Protein AF-A0A820TE72-F1 (afdb_monomer_lite)

Organism: NCBI:txid433720

Radius of gyration: 16.46 Å; chains: 1; bounding box: 38×29×38 Å

InterPro domains:
  IPR002073 3'5'-cyclic nucleotide phosphodiesterase, catalytic domain [PF00233] (1-99)
  IPR002073 3'5'-cyclic nucleotide phosphodiesterase, catalytic domain [PS51845] (1-104)
  IPR023088 3'5'-cyclic nucleotide phosphodiesterase [PR00387] (1-15)
  IPR023088 3'5'-cyclic nucleotide phosphodiesterase [PR00387] (27-43)
  IPR023174 3'5'-cyclic nucleotide phosphodiesterase, conserved site [PS00126] (1-12)
  IPR036971 3'5'-cyclic nucleotide phosphodiesterase, catalytic domain superfamily [G3DSA:1.10.1300.10] (1-104)

Sequence (104 aa):
HDLDHRGTNNAFQAKVDAPLAKLYTTSTLEHHHFDQCIMILQTEGNNILQALSPDDYKLVVRYIEVAILSTDLALYFRKRGEFQKLVETNEEHWSDPTKKELLR

Foldseek 3Di:
DQPPPDPDDPVVCVVVVPPQCVVDVPLSRLVVVLVVVVVQCPPPPRVPVVPDDPVVVVVVSVVSSLVSSCVPVVNVVVLVVVLVVCVVVVVQPCVPPVSVSSVD

Structure (mmCIF, N/CA/C/O backbone):
data_AF-A0A820TE72-F1
#
_entry.id   AF-A0A820TE72-F1
#
loop_
_atom_site.group_PDB
_atom_site.id
_atom_site.type_symbol
_atom_site.label_atom_id
_atom_site.label_alt_id
_atom_site.label_comp_id
_atom_site.label_asym_id
_atom_site.label_entity_id
_atom_site.label_seq_id
_atom_site.pdbx_PDB_ins_code
_atom_site.Cartn_x
_atom_site.Cartn_y
_atom_site.Cartn_z
_atom_site.occupancy
_atom_site.B_iso_or_equiv
_atom_site.auth_seq_id
_atom_site.auth_comp_id
_atom_site.auth_asym_id
_atom_site.auth_atom_id
_atom_site.pdbx_PDB_model_num
ATOM 1 N N . HIS A 1 1 ? -5.942 -5.771 0.562 1.00 93.50 1 HIS A N 1
ATOM 2 C CA . HIS A 1 1 ? -5.286 -4.697 -0.194 1.00 93.50 1 HIS A CA 1
ATOM 3 C C . HIS A 1 1 ? -6.275 -3.950 -1.081 1.00 93.50 1 HIS A C 1
ATOM 5 O O . HIS A 1 1 ? -6.014 -2.789 -1.273 1.00 93.50 1 HIS A O 1
ATOM 11 N N . ASP A 1 2 ? -7.413 -4.528 -1.506 1.00 96.81 2 ASP A N 1
ATOM 12 C CA . ASP A 1 2 ? -8.442 -3.834 -2.322 1.00 96.81 2 ASP A CA 1
ATOM 13 C C . ASP A 1 2 ? -9.722 -3.451 -1.538 1.00 96.81 2 ASP A C 1
ATOM 15 O O . ASP A 1 2 ? -10.845 -3.797 -1.914 1.00 96.81 2 ASP A O 1
ATOM 19 N N . LEU A 1 3 ? -9.590 -2.783 -0.388 1.00 95.88 3 LEU A N 1
ATOM 20 C CA . LEU A 1 3 ? -10.756 -2.364 0.412 1.00 95.88 3 LEU A CA 1
ATOM 21 C C . LEU A 1 3 ? -11.511 -1.199 -0.255 1.00 95.88 3 LEU A C 1
ATOM 23 O O . LEU A 1 3 ? -10.890 -0.221 -0.650 1.00 95.88 3 LEU A O 1
ATOM 27 N N . ASP A 1 4 ? -12.844 -1.268 -0.343 1.00 95.69 4 ASP A N 1
ATOM 28 C CA . ASP A 1 4 ? -13.681 -0.279 -1.065 1.00 95.69 4 ASP A CA 1
ATOM 29 C C . ASP A 1 4 ? -13.297 -0.112 -2.555 1.00 95.69 4 ASP A C 1
ATOM 31 O O . ASP A 1 4 ? -13.434 0.958 -3.151 1.00 95.69 4 ASP A O 1
ATOM 35 N N . HIS A 1 5 ? -12.801 -1.176 -3.197 1.00 94.50 5 HIS A N 1
ATOM 36 C CA . HIS A 1 5 ? -12.506 -1.142 -4.628 1.00 94.50 5 HIS A CA 1
ATOM 37 C C . HIS A 1 5 ? -13.793 -1.093 -5.474 1.00 94.50 5 HIS A C 1
ATOM 39 O O . HIS A 1 5 ? -14.711 -1.895 -5.304 1.00 94.50 5 HIS A O 1
ATOM 45 N N . ARG A 1 6 ? -13.848 -0.167 -6.442 1.00 93.31 6 ARG A N 1
ATOM 46 C CA . ARG A 1 6 ? -15.074 0.171 -7.203 1.00 93.31 6 ARG A CA 1
ATOM 47 C C . ARG A 1 6 ? -15.153 -0.429 -8.609 1.00 93.31 6 ARG A C 1
ATOM 49 O O . ARG A 1 6 ? -16.015 -0.050 -9.395 1.00 93.31 6 ARG A O 1
ATOM 56 N N . GLY A 1 7 ? -14.236 -1.331 -8.954 1.00 93.38 7 GLY A N 1
ATOM 57 C CA . GLY A 1 7 ? -14.174 -1.948 -10.287 1.00 93.38 7 GLY A CA 1
ATOM 58 C C . GLY A 1 7 ? -13.612 -1.026 -11.378 1.00 93.38 7 GLY A C 1
ATOM 59 O O . GLY A 1 7 ? -13.832 -1.257 -12.562 1.00 93.38 7 GLY A O 1
ATOM 60 N N . THR A 1 8 ? -12.883 0.020 -10.990 1.00 93.19 8 THR A N 1
ATOM 61 C CA . THR A 1 8 ? -12.235 0.999 -11.883 1.00 93.19 8 THR A CA 1
ATOM 62 C C . THR A 1 8 ? -10.767 1.135 -11.504 1.00 93.19 8 THR A C 1
ATOM 64 O O . THR A 1 8 ? -10.442 0.874 -10.356 1.00 93.19 8 THR A O 1
ATOM 67 N N . ASN A 1 9 ? -9.904 1.610 -12.403 1.00 92.62 9 ASN A N 1
ATOM 68 C CA . ASN A 1 9 ? -8.465 1.749 -12.142 1.00 92.62 9 ASN A CA 1
ATOM 69 C C . ASN A 1 9 ? -8.022 3.207 -11.886 1.00 92.62 9 ASN A C 1
ATOM 71 O O . ASN A 1 9 ? 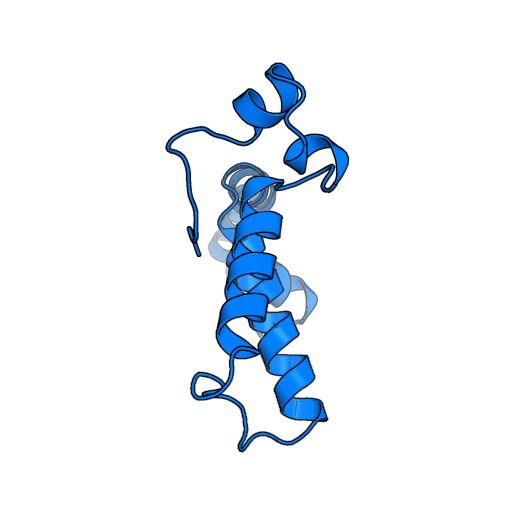-8.790 4.149 -12.091 1.00 92.62 9 ASN A O 1
ATOM 75 N N . ASN A 1 10 ? -6.753 3.394 -11.502 1.00 90.81 10 ASN A N 1
ATOM 76 C CA . ASN A 1 10 ? -6.141 4.709 -11.254 1.00 90.81 10 ASN A CA 1
ATOM 77 C C . ASN A 1 10 ? -6.285 5.680 -12.447 1.00 90.81 10 ASN A C 1
ATOM 79 O O . ASN A 1 10 ? -6.587 6.859 -12.265 1.00 90.81 10 ASN A O 1
ATOM 83 N N . ALA A 1 11 ? -6.149 5.186 -13.684 1.00 91.88 11 ALA A N 1
ATOM 84 C CA . ALA A 1 11 ? -6.308 6.006 -14.887 1.00 91.88 11 ALA A CA 1
ATOM 85 C C . ALA A 1 11 ? -7.746 6.525 -15.062 1.00 91.88 11 ALA A C 1
ATOM 87 O O . ALA A 1 11 ? -7.951 7.673 -15.456 1.00 91.88 11 ALA A O 1
ATOM 88 N N . PHE A 1 12 ? -8.748 5.699 -14.751 1.00 93.31 12 PHE A N 1
ATOM 89 C CA . PHE A 1 12 ? -10.147 6.112 -14.748 1.00 93.31 12 PHE A CA 1
ATOM 90 C C . PHE A 1 12 ? -10.404 7.179 -13.682 1.00 93.31 12 PHE A C 1
ATOM 92 O O . PHE A 1 12 ? -10.996 8.204 -14.008 1.00 93.31 12 PHE A O 1
ATOM 99 N N . GLN A 1 13 ? -9.918 6.977 -12.450 1.00 92.56 13 GLN A N 1
ATOM 100 C CA . GLN A 1 13 ? -10.075 7.934 -11.344 1.00 92.56 13 GLN A CA 1
ATOM 101 C C . GLN A 1 13 ? -9.521 9.321 -11.705 1.00 92.56 13 GLN A C 1
ATOM 103 O O . GLN A 1 13 ? -10.201 10.325 -11.497 1.00 92.56 13 GLN A O 1
ATOM 108 N N . ALA A 1 14 ? -8.336 9.372 -12.323 1.00 89.38 14 ALA A N 1
ATOM 109 C CA . ALA A 1 14 ? -7.750 10.614 -12.822 1.00 89.38 14 ALA A CA 1
ATOM 110 C C . ALA A 1 14 ? -8.581 11.239 -13.956 1.00 89.38 14 ALA A C 1
ATOM 112 O O . ALA A 1 14 ? -8.833 12.441 -13.959 1.00 89.38 14 ALA A O 1
ATOM 113 N N . LYS A 1 15 ? -9.050 10.426 -14.913 1.00 92.31 15 LYS A N 1
ATOM 114 C CA . LYS A 1 15 ? -9.821 10.901 -16.074 1.00 92.31 15 LYS A CA 1
ATOM 115 C C . LYS A 1 15 ? -11.158 11.537 -15.690 1.00 92.31 15 LYS A C 1
ATOM 117 O O . LYS A 1 15 ? -11.596 12.463 -16.366 1.00 92.31 15 LYS A O 1
ATOM 122 N N . VAL A 1 16 ? -11.817 11.022 -14.655 1.00 92.19 16 VAL A N 1
ATOM 123 C CA . VAL A 1 16 ? -13.112 11.544 -14.184 1.00 92.19 16 VAL A CA 1
ATOM 124 C C . VAL A 1 16 ? -12.970 12.620 -13.107 1.00 92.19 16 VAL A C 1
ATOM 126 O O . VAL A 1 16 ? -13.980 13.037 -12.548 1.00 92.19 16 VAL A O 1
ATOM 129 N N . ASP A 1 17 ? -11.739 13.053 -12.813 1.00 89.00 17 ASP A N 1
ATOM 130 C CA . ASP A 1 17 ? -11.426 14.025 -11.759 1.00 89.00 17 ASP A CA 1
ATOM 131 C C . ASP A 1 17 ? -12.041 13.635 -10.401 1.00 89.00 17 ASP A C 1
ATOM 133 O O . ASP A 1 17 ? -12.627 14.449 -9.678 1.00 89.00 17 ASP A O 1
ATOM 137 N N . ALA A 1 18 ? -11.955 12.340 -10.075 1.00 88.94 18 ALA A N 1
ATOM 138 C CA . ALA A 1 18 ? -12.526 11.807 -8.849 1.00 88.94 18 ALA A CA 1
ATOM 139 C C . ALA A 1 18 ? -11.901 12.490 -7.618 1.00 88.94 18 ALA A C 1
ATOM 141 O O . ALA A 1 18 ? -10.697 12.754 -7.616 1.00 88.94 18 ALA A O 1
ATOM 142 N N . PRO A 1 19 ? -12.659 12.701 -6.523 1.00 88.38 19 PRO A N 1
ATOM 143 C CA . PRO A 1 19 ? -12.118 13.300 -5.302 1.00 88.38 19 PRO A CA 1
ATOM 144 C C . PRO A 1 19 ? -10.849 12.609 -4.784 1.00 88.38 19 PRO A C 1
ATOM 146 O O . PRO A 1 19 ? -9.919 13.284 -4.354 1.00 88.38 19 PRO A O 1
ATOM 149 N N . LEU A 1 20 ? -10.769 11.277 -4.900 1.00 83.31 20 LEU A N 1
ATOM 150 C CA . LEU A 1 20 ? -9.584 10.504 -4.513 1.00 83.31 20 LEU A CA 1
ATOM 151 C C . LEU A 1 20 ? -8.341 10.882 -5.334 1.00 83.31 20 LEU A C 1
ATOM 153 O O . LEU A 1 20 ? -7.257 10.998 -4.773 1.00 83.31 20 LEU A O 1
ATOM 157 N N . ALA A 1 21 ? -8.490 11.150 -6.635 1.00 82.88 21 ALA A N 1
ATOM 158 C CA . ALA A 1 21 ? -7.379 11.544 -7.508 1.00 82.88 21 ALA A CA 1
ATOM 159 C C . ALA A 1 21 ? -6.835 12.951 -7.199 1.00 82.88 21 ALA A C 1
ATOM 161 O O . ALA A 1 21 ? -5.721 13.281 -7.600 1.00 82.88 21 ALA A O 1
ATOM 162 N N . LYS A 1 22 ? -7.595 13.777 -6.465 1.00 82.00 22 LYS A N 1
ATOM 163 C CA . LYS A 1 22 ? -7.126 15.073 -5.943 1.00 82.00 22 LYS A CA 1
ATOM 164 C C . LYS A 1 22 ? -6.336 14.930 -4.646 1.00 82.00 22 LYS A C 1
ATOM 166 O O . LYS A 1 22 ? -5.484 15.767 -4.368 1.00 82.00 22 LYS A O 1
ATOM 171 N N . LEU A 1 23 ? -6.641 13.901 -3.856 1.00 82.62 23 LEU A N 1
ATOM 172 C CA . LEU A 1 23 ? -5.983 13.622 -2.579 1.00 82.62 23 LEU A CA 1
ATOM 173 C C . LEU A 1 23 ? -4.654 12.887 -2.779 1.00 82.62 23 LEU A C 1
ATOM 175 O O . LEU A 1 23 ? -3.671 13.220 -2.122 1.00 82.62 23 LEU A O 1
ATOM 179 N N . TYR A 1 24 ? -4.607 11.944 -3.722 1.00 85.69 24 TYR A N 1
ATOM 180 C CA . TYR A 1 24 ? -3.411 11.154 -4.013 1.00 85.69 24 TYR A CA 1
ATOM 181 C C . TYR A 1 24 ? -3.012 11.302 -5.478 1.00 85.69 24 TYR A C 1
ATOM 183 O O . TYR A 1 24 ? -3.785 10.991 -6.385 1.00 85.69 24 TYR A O 1
ATOM 191 N N . THR A 1 25 ? -1.771 11.726 -5.705 1.00 77.94 25 THR A N 1
ATOM 192 C CA . THR A 1 25 ? -1.219 11.979 -7.046 1.00 77.94 25 THR A CA 1
ATOM 193 C C . THR A 1 25 ? -0.612 10.735 -7.700 1.00 77.94 25 THR A C 1
ATOM 195 O O . THR A 1 25 ? -0.414 10.708 -8.914 1.00 77.94 25 THR A O 1
ATOM 198 N N . THR A 1 26 ? -0.334 9.692 -6.916 1.00 85.56 26 THR A N 1
ATOM 199 C CA . THR A 1 26 ? 0.210 8.398 -7.357 1.00 85.56 26 THR A CA 1
ATOM 200 C C . THR A 1 26 ? -0.504 7.264 -6.639 1.00 85.56 26 THR A C 1
ATOM 202 O O . THR A 1 26 ? -0.869 7.448 -5.482 1.00 85.56 26 THR A O 1
ATOM 205 N N . SER A 1 27 ? -0.665 6.105 -7.290 1.00 91.31 27 SER A N 1
ATOM 206 C CA . SER A 1 27 ? -1.255 4.893 -6.688 1.00 91.31 27 SER A CA 1
ATOM 207 C C . SER A 1 27 ? -2.535 5.202 -5.899 1.00 91.31 27 SER A C 1
ATOM 209 O O . SER A 1 27 ? -2.647 4.925 -4.706 1.00 91.31 27 SER A O 1
ATOM 211 N N . THR A 1 28 ? -3.445 5.945 -6.538 1.00 93.19 28 THR A N 1
ATOM 212 C CA . THR A 1 28 ? -4.579 6.611 -5.885 1.00 93.19 28 THR A CA 1
ATOM 213 C C . THR A 1 28 ? -5.489 5.632 -5.152 1.00 93.19 28 THR A C 1
ATOM 215 O O . THR A 1 28 ? -5.903 5.898 -4.025 1.00 93.19 28 THR A O 1
ATOM 218 N N . LEU A 1 29 ? -5.812 4.510 -5.793 1.00 96.12 29 LEU A N 1
ATOM 219 C CA . LEU A 1 29 ? -6.644 3.470 -5.204 1.00 96.12 29 LEU A CA 1
ATOM 220 C C . LEU A 1 29 ? -5.905 2.757 -4.077 1.00 96.12 29 LEU A C 1
ATOM 222 O O . LEU A 1 29 ? -6.493 2.532 -3.028 1.00 96.12 29 LEU A O 1
ATOM 226 N N . GLU A 1 30 ? -4.612 2.493 -4.232 1.00 97.50 30 GLU A N 1
ATOM 227 C CA . GLU A 1 30 ? -3.829 1.799 -3.214 1.00 97.50 30 GLU A CA 1
ATOM 228 C C . GLU A 1 30 ? -3.681 2.639 -1.933 1.00 97.50 30 GLU A C 1
ATOM 230 O O . GLU A 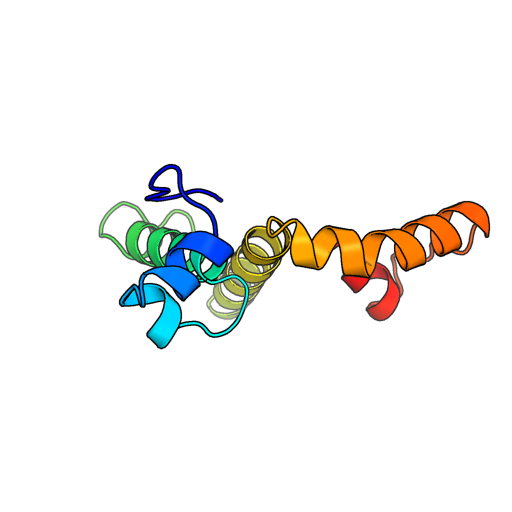1 30 ? -3.822 2.101 -0.834 1.00 97.50 30 GLU A O 1
ATOM 235 N N . HIS A 1 31 ? -3.511 3.963 -2.043 1.00 96.19 31 HIS A N 1
ATOM 236 C CA . HIS A 1 31 ? -3.575 4.857 -0.878 1.00 96.19 31 HIS A CA 1
ATOM 237 C C . HIS A 1 31 ? -4.960 4.839 -0.223 1.00 96.19 31 HIS A C 1
ATOM 239 O O . HIS A 1 31 ? -5.064 4.729 0.997 1.00 96.19 31 HIS A O 1
ATOM 245 N N . HIS A 1 32 ? -6.032 4.879 -1.022 1.00 96.38 32 HIS A N 1
ATOM 246 C CA . HIS A 1 32 ? -7.396 4.757 -0.498 1.00 96.38 32 HIS A CA 1
ATOM 247 C C . HIS A 1 32 ? -7.590 3.434 0.252 1.00 96.38 32 HIS A C 1
ATOM 249 O O . HIS A 1 32 ? -8.143 3.413 1.349 1.00 96.38 32 HIS A O 1
ATOM 255 N N . HIS A 1 33 ? -7.082 2.326 -0.283 1.00 97.94 33 HIS A N 1
ATOM 256 C CA . HIS A 1 33 ? -7.169 1.025 0.367 1.00 97.94 33 HIS A CA 1
ATOM 257 C C . HIS A 1 33 ? -6.387 0.957 1.684 1.00 97.94 33 HIS A C 1
ATOM 259 O O . HIS A 1 33 ? -6.845 0.312 2.633 1.00 97.94 33 HIS A O 1
ATOM 265 N N . PHE A 1 34 ? -5.226 1.613 1.754 1.00 97.81 34 PHE A N 1
ATOM 266 C CA . PHE A 1 34 ? -4.465 1.749 2.992 1.00 97.81 34 PHE A CA 1
ATOM 267 C C . PHE A 1 34 ? -5.248 2.546 4.041 1.00 97.81 34 PHE A C 1
ATOM 269 O O . PHE A 1 34 ? -5.408 2.074 5.168 1.00 97.81 34 PHE A O 1
ATOM 276 N N . ASP A 1 35 ? -5.837 3.677 3.664 1.00 96.62 35 ASP A N 1
ATOM 277 C CA . ASP A 1 35 ? -6.623 4.495 4.589 1.00 96.62 35 ASP A CA 1
ATOM 278 C C . ASP A 1 35 ? -7.871 3.757 5.093 1.00 96.62 35 ASP A C 1
ATOM 280 O O . ASP A 1 35 ? -8.170 3.784 6.290 1.00 96.62 35 ASP A O 1
ATOM 284 N N . GLN A 1 36 ? -8.554 3.004 4.222 1.00 97.75 36 GLN A N 1
ATOM 285 C CA . GLN A 1 36 ? -9.640 2.109 4.640 1.00 97.75 36 GLN A CA 1
ATOM 286 C C . GLN A 1 36 ? -9.153 1.041 5.633 1.00 97.75 36 GLN A C 1
ATOM 288 O O . GLN A 1 36 ? -9.846 0.736 6.605 1.00 97.75 36 GLN A O 1
ATOM 293 N N . CYS A 1 37 ? -7.956 0.484 5.427 1.00 97.94 37 CYS A N 1
ATOM 294 C CA . CYS A 1 37 ? -7.364 -0.488 6.345 1.00 97.94 37 CYS A CA 1
ATOM 295 C C . CYS A 1 37 ? -7.114 0.121 7.733 1.00 97.94 37 CYS A C 1
ATOM 297 O O . CYS A 1 37 ? -7.496 -0.479 8.740 1.00 97.94 37 CYS A O 1
ATOM 299 N N . ILE A 1 38 ? -6.534 1.323 7.793 1.00 97.31 38 ILE A N 1
ATOM 300 C CA . ILE A 1 38 ? -6.244 2.021 9.052 1.00 97.31 38 ILE A CA 1
ATOM 301 C C . ILE A 1 38 ? -7.532 2.417 9.773 1.00 97.31 38 ILE A C 1
ATOM 303 O O . ILE A 1 38 ? -7.641 2.202 10.979 1.00 97.31 38 ILE A O 1
ATOM 307 N N . MET A 1 39 ? -8.537 2.905 9.044 1.00 97.44 39 MET A N 1
ATOM 308 C CA . MET A 1 39 ? -9.852 3.225 9.605 1.00 97.44 39 MET A CA 1
ATOM 309 C C . MET A 1 39 ? -10.496 2.002 10.279 1.00 97.44 39 MET A C 1
ATOM 311 O O . MET A 1 39 ? -10.995 2.101 11.403 1.00 97.44 39 MET A O 1
ATOM 315 N N . ILE A 1 40 ? -10.455 0.832 9.631 1.00 97.69 40 ILE A N 1
ATOM 316 C CA . ILE A 1 40 ? -10.982 -0.413 10.211 1.00 97.69 40 ILE A CA 1
ATOM 317 C C . ILE A 1 40 ? -10.191 -0.803 11.462 1.00 97.69 40 ILE A C 1
ATOM 319 O O . ILE A 1 40 ? -10.804 -1.121 12.478 1.00 97.69 40 ILE A O 1
ATOM 323 N N . LEU A 1 41 ? -8.855 -0.746 11.418 1.00 96.56 41 LEU A N 1
ATOM 324 C CA . LEU A 1 41 ? -7.995 -1.072 12.564 1.00 96.56 41 LEU A CA 1
ATOM 325 C C . LEU A 1 41 ? -8.224 -0.145 13.766 1.00 96.56 41 LEU A C 1
ATOM 327 O O . LEU A 1 41 ? -8.096 -0.583 14.906 1.00 96.56 41 LEU A O 1
ATOM 331 N N . GLN A 1 42 ? -8.566 1.119 13.521 1.00 93.81 42 GLN A N 1
ATOM 332 C CA . GLN A 1 42 ? -8.844 2.117 14.559 1.00 93.81 42 GLN A CA 1
ATOM 333 C C . GLN A 1 42 ? -10.287 2.076 15.079 1.00 93.81 42 GLN A C 1
ATOM 335 O O . GLN A 1 42 ? -10.602 2.754 16.057 1.00 93.81 42 GLN A O 1
ATOM 340 N N . THR A 1 43 ? -11.166 1.289 14.456 1.00 97.06 43 THR A N 1
ATOM 341 C CA . THR A 1 43 ? -12.544 1.110 14.925 1.00 97.06 43 THR A CA 1
ATOM 342 C C . THR A 1 43 ? -12.554 0.314 16.235 1.00 97.06 43 THR A C 1
ATOM 344 O O . THR A 1 43 ? -11.828 -0.672 16.385 1.00 97.06 43 THR A O 1
ATOM 347 N N . GLU A 1 44 ? -13.382 0.734 17.196 1.00 95.69 44 GLU A N 1
ATOM 348 C CA . GLU A 1 44 ? -13.519 0.061 18.491 1.00 95.69 44 GLU A CA 1
ATOM 349 C C . GLU A 1 44 ? -13.827 -1.436 18.309 1.00 95.69 44 GLU A C 1
ATOM 351 O O . GLU A 1 44 ? -14.688 -1.818 17.519 1.00 95.69 44 GLU A O 1
ATOM 356 N N . GLY A 1 45 ? -13.084 -2.290 19.017 1.00 96.19 45 GLY A N 1
ATOM 357 C CA . GLY A 1 45 ? -13.207 -3.749 18.923 1.00 96.19 45 GLY A CA 1
ATOM 358 C C . GLY A 1 45 ? -12.429 -4.409 17.776 1.00 96.19 45 GLY A C 1
ATOM 359 O O . GLY A 1 45 ? -12.292 -5.630 17.786 1.00 96.19 45 GLY A O 1
ATOM 360 N N . ASN A 1 46 ? -11.855 -3.640 16.841 1.00 97.19 46 ASN A N 1
ATOM 361 C CA . ASN A 1 46 ? -11.169 -4.185 15.660 1.00 97.19 46 ASN A CA 1
ATOM 362 C C . ASN A 1 46 ? -9.640 -4.088 15.710 1.00 97.19 46 ASN A C 1
ATOM 364 O O . ASN A 1 46 ? -8.968 -4.627 14.825 1.00 97.19 46 ASN A O 1
ATOM 368 N N . ASN A 1 47 ? -9.068 -3.414 16.713 1.00 95.69 47 ASN A N 1
ATOM 369 C CA . ASN A 1 47 ? -7.622 -3.230 16.796 1.00 95.69 47 ASN A CA 1
ATOM 370 C C . ASN A 1 47 ? -6.902 -4.535 17.179 1.00 95.69 47 ASN A C 1
ATOM 372 O O . ASN A 1 47 ? -6.525 -4.760 18.329 1.00 95.69 47 ASN A O 1
ATOM 376 N N . ILE A 1 48 ? -6.653 -5.386 16.184 1.00 97.44 48 ILE A N 1
ATOM 377 C CA . ILE A 1 48 ? -5.897 -6.637 16.334 1.00 97.44 48 ILE A CA 1
ATOM 378 C C . ILE A 1 48 ? -4.416 -6.408 16.684 1.00 97.44 48 ILE A C 1
ATOM 380 O O . ILE A 1 48 ? -3.729 -7.344 17.081 1.00 97.44 48 ILE A O 1
ATOM 384 N N . LEU A 1 49 ? -3.923 -5.171 16.555 1.00 96.75 49 LEU A N 1
ATOM 385 C CA . LEU A 1 49 ? -2.546 -4.771 16.849 1.00 96.75 49 LEU A CA 1
ATOM 386 C C . LEU A 1 49 ? -2.402 -4.114 18.234 1.00 96.75 49 LEU A C 1
ATOM 388 O O . LEU A 1 49 ? -1.313 -3.667 18.584 1.00 96.75 49 LEU A O 1
ATOM 392 N N . GLN A 1 50 ? -3.469 -4.062 19.040 1.00 95.81 50 GLN A N 1
ATOM 393 C CA . GLN A 1 50 ? -3.507 -3.334 20.318 1.00 95.81 50 GLN A CA 1
ATOM 394 C C . GLN A 1 50 ? -2.474 -3.790 21.360 1.00 95.81 50 GLN A C 1
ATOM 396 O O . GLN A 1 50 ? -2.150 -3.035 22.270 1.00 95.81 50 GLN A O 1
ATOM 401 N N . ALA A 1 51 ? -1.977 -5.025 21.250 1.00 97.00 51 ALA A N 1
ATOM 402 C CA . ALA A 1 51 ? -0.985 -5.583 22.168 1.00 97.00 51 ALA A CA 1
ATOM 403 C C . ALA A 1 51 ? 0.464 -5.213 21.800 1.00 97.00 51 ALA A C 1
ATOM 405 O O . ALA A 1 51 ? 1.383 -5.536 22.552 1.00 97.00 51 ALA A O 1
ATOM 406 N N . LEU A 1 52 ? 0.685 -4.578 20.645 1.00 97.69 52 LEU A N 1
ATOM 407 C CA . LEU A 1 52 ? 2.013 -4.163 20.209 1.00 97.69 52 LEU A CA 1
ATOM 408 C C . LEU A 1 52 ? 2.507 -2.950 20.997 1.00 97.69 52 LEU A C 1
ATOM 410 O O . LEU A 1 52 ? 1.731 -2.090 21.419 1.00 97.69 52 LEU A O 1
ATOM 414 N N . SER A 1 53 ? 3.830 -2.851 21.134 1.00 98.19 53 SER A N 1
ATOM 415 C CA . SER A 1 53 ? 4.447 -1.609 21.586 1.00 98.19 53 SER A CA 1
ATOM 416 C C . SER A 1 53 ? 4.166 -0.480 20.578 1.00 98.19 53 SER A C 1
ATOM 418 O O . SER A 1 53 ? 3.940 -0.750 19.393 1.00 98.19 53 SER A O 1
ATOM 420 N N . PRO A 1 54 ? 4.213 0.798 20.992 1.00 97.00 54 PRO A N 1
ATOM 421 C CA . PRO A 1 54 ? 4.028 1.915 20.066 1.00 97.00 54 PRO A CA 1
ATOM 422 C C . PRO A 1 54 ? 5.003 1.907 18.880 1.00 97.00 54 PRO A C 1
ATOM 424 O O . PRO A 1 54 ? 4.644 2.353 17.790 1.00 97.00 54 PRO A O 1
ATOM 427 N N . ASP A 1 55 ? 6.223 1.405 19.076 1.00 97.81 55 ASP A N 1
ATOM 428 C CA . ASP A 1 55 ? 7.237 1.345 18.023 1.00 97.81 55 ASP A CA 1
ATOM 429 C C . ASP A 1 55 ? 6.983 0.183 17.055 1.00 97.81 55 ASP A C 1
ATOM 431 O O . ASP A 1 55 ? 7.035 0.383 15.839 1.00 97.81 55 ASP A O 1
ATOM 435 N N . ASP A 1 56 ? 6.596 -0.990 17.566 1.00 97.69 56 ASP A N 1
ATOM 436 C CA . ASP A 1 56 ? 6.192 -2.123 16.725 1.00 97.69 56 ASP A CA 1
ATOM 437 C C . ASP A 1 56 ? 4.926 -1.803 15.930 1.00 97.69 56 ASP A C 1
ATOM 439 O O . ASP A 1 56 ? 4.835 -2.127 14.748 1.00 97.69 56 ASP A O 1
ATOM 443 N N . TYR A 1 57 ? 3.965 -1.108 16.544 1.00 96.88 57 TYR A N 1
ATOM 444 C CA . TYR A 1 57 ? 2.752 -0.664 15.866 1.00 96.88 57 TYR A CA 1
ATOM 445 C C . TYR A 1 57 ? 3.085 0.237 14.671 1.00 96.88 57 TYR A C 1
ATOM 447 O O . TYR A 1 57 ? 2.622 -0.013 13.559 1.00 96.88 57 TYR A O 1
ATOM 455 N N . LYS A 1 58 ? 3.938 1.255 14.867 1.00 96.31 58 LYS A N 1
ATOM 456 C CA . LYS A 1 58 ? 4.390 2.136 13.775 1.00 96.31 58 LYS A CA 1
ATOM 457 C C . LYS A 1 58 ? 5.096 1.351 12.673 1.00 96.31 58 LYS A C 1
ATOM 459 O O . LYS A 1 58 ? 4.876 1.622 11.493 1.00 96.31 58 LYS A O 1
ATOM 464 N N . LEU A 1 59 ? 5.938 0.387 13.046 1.00 96.12 59 LEU A N 1
ATOM 465 C CA . LEU A 1 59 ? 6.663 -0.441 12.089 1.00 96.12 59 LEU A CA 1
ATOM 466 C C . LEU A 1 59 ? 5.713 -1.313 11.259 1.00 96.12 59 LEU A C 1
ATOM 468 O O . LEU A 1 59 ? 5.842 -1.365 10.037 1.00 96.12 59 LEU A O 1
ATOM 472 N N . VAL A 1 60 ? 4.739 -1.957 11.904 1.00 96.56 60 VAL A N 1
ATOM 473 C CA . VAL A 1 60 ? 3.729 -2.784 11.232 1.00 96.56 60 VAL A CA 1
ATOM 474 C C . VAL A 1 60 ? 2.847 -1.938 10.320 1.00 96.56 60 VAL A C 1
ATOM 476 O O . VAL A 1 60 ? 2.645 -2.321 9.172 1.00 96.56 60 VAL A O 1
ATOM 479 N N . VAL A 1 61 ? 2.382 -0.768 10.771 1.00 96.56 61 VAL A N 1
ATOM 480 C CA . VAL A 1 61 ? 1.602 0.158 9.930 1.00 96.56 61 VAL A CA 1
ATOM 481 C C . VAL A 1 61 ? 2.386 0.561 8.683 1.00 96.56 61 VAL A C 1
ATOM 483 O O . VAL A 1 61 ? 1.848 0.486 7.581 1.00 96.56 61 VAL A O 1
ATOM 486 N N . ARG A 1 62 ? 3.676 0.887 8.827 1.00 95.12 62 ARG A N 1
ATOM 487 C CA . ARG A 1 62 ? 4.550 1.179 7.683 1.00 95.12 62 ARG A CA 1
ATOM 488 C C . ARG A 1 62 ? 4.684 -0.015 6.734 1.00 95.12 62 ARG A C 1
ATOM 490 O O . ARG A 1 62 ? 4.726 0.171 5.522 1.00 95.12 62 ARG A O 1
ATOM 497 N N . TYR A 1 63 ? 4.766 -1.242 7.250 1.00 94.50 63 TYR A N 1
ATOM 498 C CA . TYR A 1 63 ? 4.800 -2.429 6.391 1.00 94.50 63 TYR A CA 1
ATOM 499 C C . TYR A 1 63 ? 3.484 -2.668 5.656 1.00 94.50 63 TYR A C 1
ATOM 501 O O . TYR A 1 63 ? 3.523 -3.061 4.494 1.00 94.50 63 TYR A O 1
ATOM 509 N N . ILE A 1 64 ? 2.344 -2.410 6.297 1.00 96.38 64 ILE A N 1
ATOM 510 C CA . ILE A 1 64 ? 1.029 -2.501 5.654 1.00 96.38 64 ILE A CA 1
ATOM 511 C C . ILE A 1 64 ? 0.927 -1.480 4.515 1.00 96.38 64 ILE A C 1
ATOM 513 O O . ILE A 1 64 ? 0.517 -1.851 3.419 1.00 96.38 64 ILE A O 1
ATOM 517 N N . GLU A 1 65 ? 1.341 -0.233 4.751 1.00 95.69 65 GLU A N 1
ATOM 518 C CA . GLU A 1 65 ? 1.356 0.830 3.738 1.00 95.69 65 GLU A CA 1
ATOM 519 C C . GLU A 1 65 ? 2.160 0.413 2.505 1.00 95.69 65 GLU A C 1
ATOM 521 O O . GLU A 1 65 ? 1.623 0.352 1.401 1.00 95.69 65 GLU A O 1
ATOM 526 N N . VAL A 1 66 ? 3.428 0.043 2.709 1.00 93.50 66 VAL A N 1
ATOM 527 C CA . VAL A 1 66 ? 4.326 -0.369 1.624 1.00 93.50 66 VAL A CA 1
ATOM 528 C C . VAL A 1 66 ? 3.762 -1.580 0.875 1.00 93.50 66 VAL A C 1
ATOM 530 O O . VAL A 1 66 ? 3.714 -1.571 -0.351 1.00 93.50 66 VAL A O 1
ATOM 533 N N . ALA A 1 67 ? 3.264 -2.590 1.594 1.00 94.56 67 ALA A N 1
ATOM 534 C CA . ALA A 1 67 ? 2.716 -3.794 0.977 1.00 94.56 67 ALA A CA 1
ATOM 535 C C . ALA A 1 67 ? 1.453 -3.524 0.144 1.00 94.56 67 ALA A C 1
ATOM 537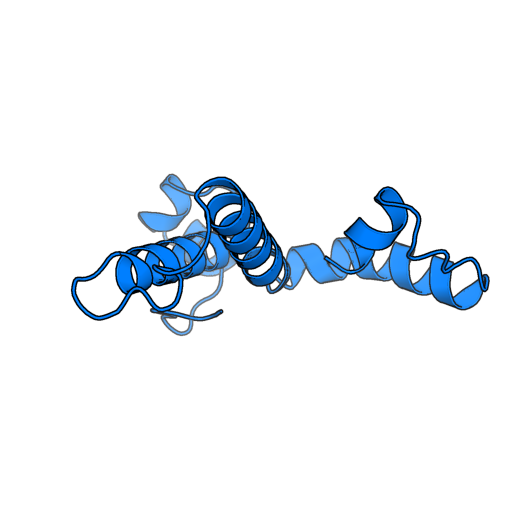 O O . ALA A 1 67 ? 1.269 -4.165 -0.888 1.00 94.56 67 ALA A O 1
ATOM 538 N N . ILE A 1 68 ? 0.580 -2.605 0.574 1.00 96.56 68 ILE A N 1
ATOM 539 C CA . ILE A 1 68 ? -0.612 -2.225 -0.195 1.00 96.56 68 ILE A CA 1
ATOM 540 C C . ILE A 1 68 ? -0.208 -1.398 -1.417 1.00 96.56 68 ILE A C 1
ATOM 542 O O . ILE A 1 68 ? -0.638 -1.723 -2.521 1.00 96.56 68 ILE A O 1
ATOM 546 N N . LEU A 1 69 ? 0.649 -0.385 -1.260 1.00 94.25 69 LEU A N 1
ATOM 547 C CA . LEU A 1 69 ? 1.091 0.456 -2.378 1.00 94.25 69 LEU A CA 1
ATOM 548 C C . LEU A 1 69 ? 1.747 -0.356 -3.495 1.00 94.25 69 LEU A C 1
ATOM 550 O O . LEU A 1 69 ? 1.482 -0.121 -4.671 1.00 94.25 69 LEU A O 1
ATOM 554 N N . SER A 1 70 ? 2.533 -1.369 -3.148 1.00 93.25 70 SER A N 1
ATOM 555 C CA . SER A 1 70 ? 3.208 -2.219 -4.131 1.00 93.25 70 SER A CA 1
ATOM 556 C C . SER A 1 70 ? 2.301 -3.183 -4.890 1.00 93.25 70 SER A C 1
ATOM 558 O O . SER A 1 70 ? 2.769 -3.871 -5.798 1.00 93.25 70 SER A O 1
ATOM 560 N N . THR A 1 71 ? 1.002 -3.211 -4.577 1.00 94.50 71 THR A N 1
ATOM 561 C CA . THR A 1 71 ? 0.005 -3.877 -5.427 1.00 94.50 71 THR A CA 1
ATOM 562 C C . THR A 1 71 ? -0.364 -3.059 -6.671 1.00 94.50 71 THR A C 1
ATOM 564 O O . THR A 1 71 ? -0.910 -3.626 -7.618 1.00 94.50 71 THR A O 1
ATOM 567 N N . ASP A 1 72 ? 0.026 -1.777 -6.745 1.00 94.50 72 ASP A N 1
ATOM 568 C CA . ASP A 1 72 ? -0.080 -0.983 -7.970 1.00 94.50 72 ASP A CA 1
ATOM 569 C C . ASP A 1 72 ? 0.813 -1.585 -9.068 1.00 94.50 72 ASP A C 1
ATOM 571 O O . ASP A 1 72 ? 2.050 -1.510 -9.038 1.00 94.50 72 ASP A O 1
ATOM 575 N N . LEU A 1 73 ? 0.179 -2.151 -10.097 1.00 91.19 73 LEU A N 1
ATOM 576 C CA . LEU A 1 73 ? 0.881 -2.763 -11.223 1.00 91.19 73 LEU A CA 1
ATOM 577 C C . LEU A 1 73 ? 1.813 -1.783 -11.949 1.00 91.19 73 LEU A C 1
ATOM 579 O O . LEU A 1 73 ? 2.820 -2.214 -12.517 1.00 91.19 73 LEU A O 1
ATOM 583 N N . ALA A 1 74 ? 1.534 -0.475 -11.925 1.00 90.31 74 ALA A N 1
ATOM 584 C CA . ALA A 1 74 ? 2.439 0.516 -12.497 1.00 90.31 74 ALA A CA 1
ATOM 585 C C . ALA A 1 74 ? 3.776 0.569 -11.740 1.00 90.31 74 ALA A C 1
ATOM 587 O O . ALA A 1 74 ? 4.824 0.721 -12.372 1.00 90.31 74 ALA A O 1
ATOM 588 N N . LEU A 1 75 ? 3.763 0.410 -10.412 1.00 88.56 75 LEU A N 1
ATOM 589 C CA . LEU A 1 75 ? 4.979 0.305 -9.601 1.00 88.56 75 LEU A CA 1
ATOM 590 C C . LEU A 1 75 ? 5.684 -1.031 -9.835 1.00 88.56 75 LEU A C 1
ATOM 592 O O . LEU A 1 75 ? 6.897 -1.043 -10.059 1.00 88.56 75 LEU A O 1
ATOM 596 N N . TYR A 1 76 ? 4.932 -2.133 -9.883 1.00 89.06 76 TYR A N 1
ATOM 597 C CA . TYR A 1 76 ? 5.481 -3.451 -10.207 1.00 89.06 76 TYR A CA 1
ATOM 598 C C . TYR A 1 76 ? 6.260 -3.436 -11.528 1.00 89.06 76 TYR A C 1
ATOM 600 O O . TYR A 1 76 ? 7.422 -3.837 -11.563 1.00 89.06 76 TYR A O 1
ATOM 608 N N . PHE A 1 77 ? 5.670 -2.928 -12.617 1.00 90.00 77 PHE A N 1
ATOM 609 C CA . PHE A 1 77 ? 6.341 -2.915 -13.921 1.00 90.00 77 PHE A CA 1
ATOM 610 C C . PHE A 1 77 ? 7.592 -2.030 -13.944 1.00 90.00 77 PHE A C 1
ATOM 612 O O . PHE A 1 77 ? 8.531 -2.349 -14.671 1.00 90.00 77 PHE A O 1
ATOM 619 N N . ARG A 1 78 ? 7.646 -0.967 -13.127 1.00 89.56 78 ARG A N 1
ATOM 620 C CA . ARG A 1 78 ? 8.862 -0.151 -12.959 1.00 89.56 78 ARG A CA 1
ATOM 621 C C . ARG A 1 78 ? 9.981 -0.928 -12.260 1.00 89.56 78 ARG A C 1
ATOM 623 O O . ARG A 1 78 ? 11.125 -0.824 -12.685 1.00 89.56 78 ARG A O 1
ATOM 630 N N . LYS A 1 79 ? 9.660 -1.717 -11.227 1.00 88.62 79 LYS A N 1
ATOM 631 C CA . LYS A 1 79 ? 10.645 -2.479 -10.431 1.00 88.62 79 LYS A CA 1
ATOM 632 C C . LYS A 1 79 ? 11.040 -3.826 -11.053 1.00 88.62 79 LYS A C 1
ATOM 634 O O . LYS A 1 79 ? 12.152 -4.303 -10.835 1.00 88.62 79 LYS A O 1
ATOM 639 N N . ARG A 1 80 ? 10.157 -4.443 -11.851 1.00 90.56 80 ARG A N 1
ATOM 640 C CA . ARG A 1 80 ? 10.319 -5.810 -12.384 1.00 90.56 80 ARG A CA 1
ATOM 641 C C . ARG A 1 80 ? 11.648 -6.026 -13.108 1.00 90.56 80 ARG A C 1
ATOM 643 O O . ARG A 1 80 ? 12.250 -7.081 -12.942 1.00 90.56 80 ARG A O 1
ATOM 650 N N . GLY A 1 81 ? 12.085 -5.066 -13.924 1.00 90.81 81 GLY A N 1
ATOM 651 C CA . GLY A 1 81 ? 13.315 -5.208 -14.711 1.00 90.81 81 GLY A CA 1
ATOM 652 C C . GLY A 1 81 ? 14.570 -5.294 -13.842 1.00 90.81 81 GLY A C 1
ATOM 653 O O . GLY A 1 81 ? 15.428 -6.141 -14.074 1.00 90.81 81 GLY A O 1
ATOM 654 N N . GLU A 1 82 ? 14.653 -4.456 -12.808 1.00 88.69 82 GLU A N 1
ATOM 655 C CA . GLU A 1 82 ? 15.768 -4.464 -11.859 1.00 88.69 82 GLU A CA 1
ATOM 656 C C . GLU A 1 82 ? 15.767 -5.737 -11.008 1.00 88.69 82 GLU A C 1
ATOM 658 O O . GLU A 1 82 ? 16.805 -6.380 -10.858 1.00 88.69 82 GLU A O 1
ATOM 663 N N . PHE A 1 83 ? 14.587 -6.153 -10.538 1.00 88.88 83 PHE A N 1
ATOM 664 C CA . PHE A 1 83 ? 14.421 -7.414 -9.820 1.00 88.88 83 PHE A CA 1
ATOM 665 C C . PHE A 1 83 ? 14.870 -8.616 -10.662 1.00 88.88 83 PHE A C 1
ATOM 667 O O . PHE A 1 83 ? 15.651 -9.440 -10.192 1.00 88.88 83 PHE A O 1
ATOM 674 N N . GLN A 1 84 ? 14.420 -8.703 -11.917 1.00 90.25 84 GLN A N 1
ATOM 675 C CA . GLN A 1 84 ? 14.788 -9.796 -12.815 1.00 90.25 84 GLN A CA 1
ATOM 676 C C . GLN A 1 84 ? 16.302 -9.847 -13.044 1.00 90.25 84 GLN A C 1
ATOM 678 O O . GLN A 1 84 ? 16.894 -10.916 -12.924 1.00 90.25 84 GLN A O 1
ATOM 683 N N . LYS A 1 85 ? 16.938 -8.695 -13.290 1.00 90.38 85 LYS A N 1
ATOM 684 C CA . LYS A 1 85 ? 18.393 -8.611 -13.460 1.00 90.38 85 LYS A CA 1
ATOM 685 C C . LYS A 1 85 ? 19.139 -9.144 -12.236 1.00 90.38 85 LYS A C 1
ATOM 687 O O . LYS A 1 85 ? 20.093 -9.892 -12.389 1.00 90.38 85 LYS A O 1
ATOM 692 N N . LEU A 1 86 ? 18.695 -8.771 -11.040 1.00 88.62 86 LEU A N 1
ATOM 693 C CA . LEU A 1 86 ? 19.329 -9.151 -9.780 1.00 88.62 86 LEU A CA 1
ATOM 694 C C . LEU A 1 86 ? 19.230 -10.659 -9.499 1.00 88.62 86 LEU A C 1
ATOM 696 O O . LEU A 1 86 ? 20.187 -11.247 -8.999 1.00 88.62 86 LEU A O 1
ATOM 700 N N . VAL A 1 87 ? 18.105 -11.279 -9.873 1.00 88.62 87 VAL A N 1
ATOM 701 C CA . VAL A 1 87 ? 17.922 -12.740 -9.824 1.00 88.62 87 VAL A CA 1
ATOM 702 C C . VAL A 1 87 ? 18.789 -13.441 -10.874 1.00 88.62 87 VAL A C 1
ATOM 704 O O . VAL A 1 87 ? 19.407 -14.459 -10.586 1.00 88.62 87 VAL A O 1
ATOM 707 N N . GLU A 1 88 ? 18.874 -12.902 -12.091 1.00 91.88 88 GLU A N 1
ATOM 708 C CA . GLU A 1 88 ? 19.682 -13.485 -13.171 1.00 91.88 88 GLU A CA 1
ATOM 709 C C . GLU A 1 88 ? 21.192 -13.434 -12.883 1.00 91.88 88 GLU A C 1
ATOM 711 O O . GLU A 1 88 ? 21.927 -14.329 -13.303 1.00 91.88 88 GLU A O 1
ATOM 716 N N . THR A 1 89 ? 21.668 -12.417 -12.158 1.00 90.19 89 THR A N 1
ATOM 717 C CA . THR A 1 89 ? 23.089 -12.2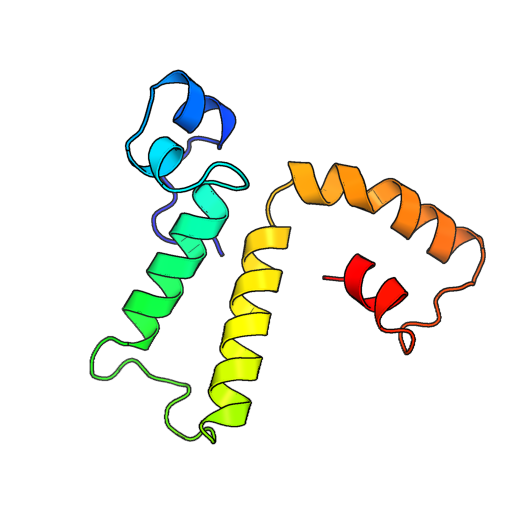64 -11.805 1.00 90.19 89 THR A CA 1
ATOM 718 C C . THR A 1 89 ? 23.503 -13.020 -10.538 1.00 90.19 89 THR A C 1
ATOM 720 O O . THR A 1 89 ? 24.680 -12.985 -10.187 1.00 90.19 89 THR A O 1
ATOM 723 N N . ASN A 1 90 ? 22.580 -13.722 -9.868 1.00 83.25 90 ASN A N 1
ATOM 724 C CA . ASN A 1 90 ? 22.772 -14.312 -8.535 1.00 83.25 90 ASN A CA 1
ATOM 725 C C . ASN A 1 90 ? 23.291 -13.297 -7.488 1.00 83.25 90 ASN A C 1
ATOM 727 O O . ASN A 1 90 ? 24.110 -13.624 -6.624 1.00 83.25 90 ASN A O 1
ATOM 731 N N . GLU A 1 91 ? 22.878 -12.028 -7.597 1.00 80.88 91 GLU A N 1
ATOM 732 C CA . GLU A 1 91 ? 23.291 -10.955 -6.682 1.00 80.88 91 GLU A CA 1
ATOM 733 C C . GLU A 1 91 ? 22.221 -10.654 -5.619 1.00 80.88 91 GLU A C 1
ATOM 735 O O . GLU A 1 91 ? 22.172 -9.552 -5.054 1.00 80.88 91 GLU A O 1
ATOM 740 N N . GLU A 1 92 ? 21.355 -11.621 -5.320 1.00 74.94 92 GLU A N 1
ATOM 741 C CA . GLU A 1 92 ? 20.216 -11.502 -4.419 1.00 74.94 92 GLU A CA 1
ATOM 742 C C . GLU A 1 92 ? 20.571 -11.498 -2.926 1.00 74.94 92 GLU A C 1
ATOM 744 O O . GLU A 1 92 ? 20.114 -12.287 -2.102 1.00 74.94 92 GLU A O 1
ATOM 749 N N . HIS A 1 93 ? 21.383 -10.529 -2.525 1.00 82.75 93 HIS A N 1
ATOM 750 C CA . HIS A 1 93 ? 21.659 -10.269 -1.119 1.00 82.75 93 HIS A CA 1
ATOM 751 C C . HIS A 1 93 ? 20.497 -9.502 -0.473 1.00 82.75 93 HIS A C 1
ATOM 753 O O . HIS A 1 93 ? 20.561 -8.291 -0.289 1.00 82.75 93 HIS A O 1
ATOM 759 N N . TRP A 1 94 ? 19.432 -10.210 -0.089 1.00 80.94 94 TRP A N 1
ATOM 760 C CA . TRP A 1 94 ? 18.231 -9.631 0.545 1.00 80.94 94 TRP A CA 1
ATOM 761 C C . TRP A 1 94 ? 18.454 -9.051 1.953 1.00 80.94 94 TRP A C 1
ATOM 763 O O . TRP A 1 94 ? 17.538 -8.478 2.549 1.00 80.94 94 TRP A O 1
ATOM 773 N N . SER A 1 95 ? 19.660 -9.209 2.500 1.00 81.75 95 SER A N 1
ATOM 774 C CA . SER A 1 95 ? 20.119 -8.505 3.698 1.00 81.75 95 SER A CA 1
ATOM 775 C C . SER A 1 95 ? 20.449 -7.034 3.425 1.00 81.75 95 SER A C 1
ATOM 777 O O . SER A 1 95 ? 20.398 -6.236 4.359 1.00 81.75 95 SER A O 1
ATOM 779 N N . ASP A 1 96 ? 20.747 -6.665 2.174 1.00 81.62 96 ASP A N 1
ATOM 780 C CA . ASP A 1 96 ? 20.927 -5.275 1.756 1.00 81.62 96 ASP A CA 1
ATOM 781 C C . ASP A 1 96 ? 19.562 -4.560 1.760 1.00 81.62 96 ASP A C 1
ATOM 783 O O . ASP A 1 96 ? 18.654 -4.968 1.024 1.00 81.62 96 ASP A O 1
ATOM 787 N N . PRO A 1 97 ? 19.389 -3.489 2.559 1.00 77.69 97 PRO A N 1
ATOM 788 C CA . PRO A 1 97 ? 18.144 -2.729 2.615 1.00 77.69 97 PRO A CA 1
ATOM 789 C C . PRO A 1 97 ? 17.667 -2.219 1.251 1.00 77.69 97 PRO A C 1
ATOM 791 O O . PRO A 1 97 ? 16.463 -2.185 1.010 1.00 77.69 97 PRO A O 1
ATOM 794 N N . THR A 1 98 ? 18.592 -1.870 0.355 1.00 76.12 98 THR A N 1
ATOM 795 C CA . THR A 1 98 ? 18.292 -1.352 -0.987 1.00 76.12 98 THR A CA 1
ATOM 796 C C . THR A 1 98 ? 17.704 -2.449 -1.866 1.00 76.12 98 THR A C 1
ATOM 798 O O . THR A 1 98 ? 16.673 -2.258 -2.505 1.00 76.12 98 THR A O 1
ATOM 801 N N . LYS A 1 99 ? 18.305 -3.644 -1.834 1.00 77.69 99 LYS A N 1
ATOM 802 C CA . LYS A 1 99 ? 17.819 -4.815 -2.583 1.00 77.69 99 LYS A CA 1
ATOM 803 C C . LYS A 1 99 ? 16.507 -5.336 -2.008 1.00 77.69 99 LYS A C 1
ATOM 805 O O . LYS A 1 99 ? 15.624 -5.758 -2.746 1.00 77.69 99 LYS A O 1
ATOM 810 N N . LYS A 1 100 ? 16.341 -5.253 -0.686 1.00 79.12 100 LYS A N 1
ATOM 811 C CA . LYS A 1 100 ? 15.093 -5.604 -0.002 1.00 79.12 100 LYS A CA 1
ATOM 812 C C . LYS A 1 100 ? 13.932 -4.682 -0.384 1.00 79.12 100 LYS A C 1
ATOM 814 O O 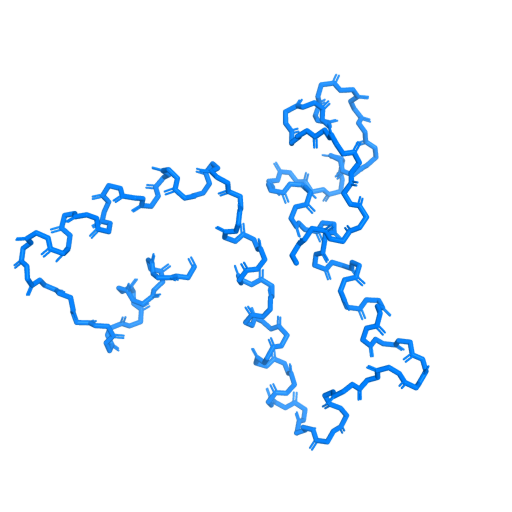. LYS A 1 100 ? 12.787 -5.115 -0.324 1.00 79.12 100 LYS A O 1
ATOM 819 N N . GLU A 1 101 ? 14.205 -3.452 -0.811 1.00 76.44 101 GLU A N 1
ATOM 820 C CA . GLU A 1 101 ? 13.180 -2.516 -1.285 1.00 76.44 101 GLU A CA 1
ATOM 821 C C . GLU A 1 101 ? 12.589 -2.907 -2.654 1.00 76.44 101 GLU A C 1
ATOM 823 O O . GLU A 1 101 ? 11.466 -2.522 -2.986 1.00 76.44 101 GLU A O 1
ATOM 828 N N . LEU A 1 102 ? 13.300 -3.728 -3.435 1.00 78.19 102 LEU A N 1
ATOM 829 C CA . LEU A 1 102 ? 12.773 -4.320 -4.672 1.00 78.19 102 LEU A CA 1
ATOM 830 C C . LEU A 1 102 ? 11.775 -5.453 -4.410 1.00 78.19 102 LEU A C 1
ATOM 832 O O . LEU A 1 102 ? 10.956 -5.744 -5.276 1.00 78.19 102 LEU A O 1
ATOM 836 N N . LEU A 1 103 ? 11.831 -6.074 -3.226 1.00 71.19 103 LEU A N 1
ATOM 837 C CA . LEU A 1 103 ? 10.834 -7.052 -2.769 1.00 71.19 1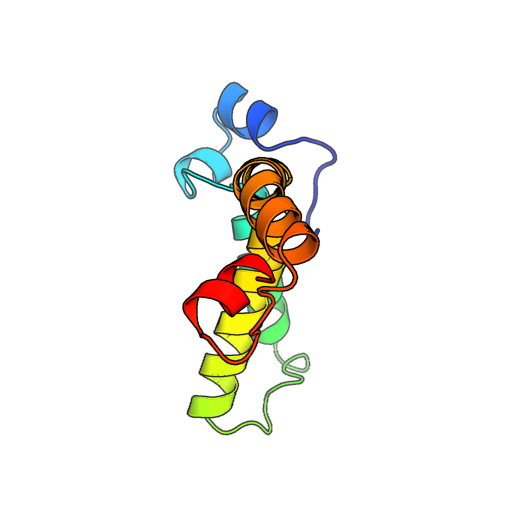03 LEU A CA 1
ATOM 838 C C . LEU A 1 103 ? 9.578 -6.396 -2.196 1.00 71.19 103 LEU A C 1
ATOM 840 O O . LEU A 1 103 ? 8.615 -7.095 -1.880 1.00 71.19 103 LEU A O 1
ATOM 844 N N . ARG A 1 104 ? 9.643 -5.088 -1.962 1.00 65.44 104 ARG A N 1
ATOM 845 C CA . ARG A 1 104 ? 8.651 -4.337 -1.216 1.00 65.44 104 ARG A CA 1
ATOM 846 C C . ARG A 1 104 ? 7.735 -3.554 -2.100 1.00 65.44 104 ARG A C 1
ATOM 848 O O . ARG A 1 104 ? 8.165 -3.007 -3.143 1.00 65.44 104 ARG A O 1
#

Secondary structure (DSSP, 8-state):
--TT--S--HHHHHHTT-HHHHH-SSSHHHHHHHHHHHHHHHSTT--TTTTS-HHHHHHHHHHHHHHHHTT-HHHHHHHHHHHHHHHHTT---TTSHHHHGGG-

pLDDT: mean 90.92, std 6.89, range [65.44, 98.19]